Protein AF-A0A660HME0-F1 (afdb_monomer)

Solvent-accessible surface area (backbone atoms only — not comparable to full-atom values): 6690 Å² total; per-residue (Å²): 122,72,68,63,56,54,53,53,51,51,51,52,53,52,50,50,53,51,49,50,51,51,51,60,70,63,50,83,66,71,73,70,72,64,66,72,58,50,57,55,48,48,52,52,45,50,53,50,46,53,51,45,53,50,50,42,52,50,46,72,68,42,79,90,51,55,71,68,61,36,50,54,52,42,53,54,43,50,58,51,45,52,53,43,51,53,52,51,51,52,51,53,52,52,52,53,51,50,52,52,55,50,52,52,50,54,54,51,53,54,55,52,53,59,57,63,78,74,111

Sequence (119 aa):
MFKLKKQLYLLKLVSFIFLGLLIFKNNNFLYAFPGIDLDARMMQLTEERDNLLQQLHNNFNNLNLDNATRLIRMQNITASLDRVLEQINSINQQLILRDQFQQQRTNSTLNQQNNNERN

InterPro domains:
  IPR021970 Sequence-variable mosaic (SVM), signal sequence [PF12113] (1-28)

Mean predicted aligned error: 14.73 Å

Structure (mmCIF, N/CA/C/O backbone):
data_AF-A0A660HME0-F1
#
_entry.id   AF-A0A660HME0-F1
#
loop_
_atom_site.group_PDB
_atom_site.id
_atom_site.type_symbol
_atom_site.label_atom_id
_atom_site.label_alt_id
_atom_site.label_comp_id
_atom_site.label_asym_id
_atom_site.label_entity_id
_atom_site.label_seq_id
_atom_site.pdbx_PDB_ins_code
_atom_site.Cartn_x
_atom_site.Cartn_y
_atom_site.Cartn_z
_atom_site.occupancy
_atom_site.B_iso_or_equiv
_atom_site.auth_seq_id
_atom_site.auth_comp_id
_atom_site.auth_asym_id
_atom_site.auth_atom_id
_atom_site.pdbx_PDB_model_num
ATOM 1 N N . MET A 1 1 ? 2.971 -28.820 62.549 1.00 56.59 1 MET A N 1
ATOM 2 C C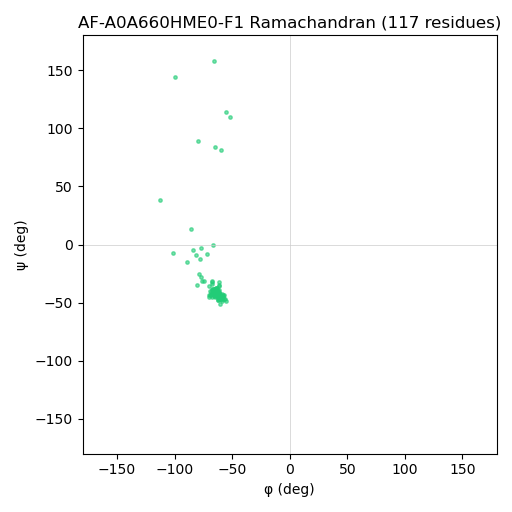A . MET A 1 1 ? 2.651 -27.456 62.057 1.00 56.59 1 MET A CA 1
ATOM 3 C C . MET A 1 1 ? 3.421 -27.026 60.790 1.00 56.59 1 MET A C 1
ATOM 5 O O . MET A 1 1 ? 2.930 -26.173 60.063 1.00 56.59 1 MET A O 1
ATOM 9 N N . PHE A 1 2 ? 4.585 -27.620 60.467 1.00 53.38 2 PHE A N 1
ATOM 10 C CA . PHE A 1 2 ? 5.400 -27.248 59.289 1.00 53.38 2 PHE A CA 1
ATOM 11 C C . PHE A 1 2 ? 4.856 -27.708 57.917 1.00 53.38 2 PHE A C 1
ATOM 13 O O . PHE A 1 2 ? 5.049 -27.006 56.926 1.00 53.38 2 PHE A O 1
ATOM 20 N N . LYS A 1 3 ? 4.147 -28.848 57.835 1.00 56.75 3 LYS A N 1
ATOM 21 C CA . LYS A 1 3 ? 3.591 -29.368 56.563 1.00 56.75 3 LYS A CA 1
ATOM 22 C C . LYS A 1 3 ? 2.468 -28.491 55.985 1.00 56.75 3 LYS A C 1
ATOM 24 O O . LYS A 1 3 ? 2.456 -28.252 54.781 1.00 56.75 3 LYS A O 1
ATOM 29 N N . LEU A 1 4 ? 1.600 -27.941 56.841 1.00 58.88 4 LEU A N 1
ATOM 30 C CA . LEU A 1 4 ? 0.469 -27.099 56.422 1.00 58.88 4 LEU A CA 1
ATOM 31 C C . LEU A 1 4 ? 0.928 -25.786 55.760 1.00 58.88 4 LEU A C 1
ATOM 33 O O . LEU A 1 4 ? 0.353 -25.348 54.769 1.00 58.88 4 LEU A O 1
ATOM 37 N N . LYS A 1 5 ? 2.009 -25.176 56.276 1.00 60.19 5 LYS A N 1
ATOM 38 C CA . LYS A 1 5 ? 2.564 -23.924 55.730 1.00 60.19 5 LYS A CA 1
ATOM 39 C C . LYS A 1 5 ? 3.114 -24.102 54.310 1.00 60.19 5 LYS A C 1
ATOM 41 O O . LYS A 1 5 ? 2.896 -23.235 53.470 1.00 60.19 5 LYS A O 1
ATOM 46 N N . LYS A 1 6 ? 3.772 -25.236 54.022 1.00 67.81 6 LYS A N 1
ATOM 47 C CA . LYS A 1 6 ? 4.262 -25.560 52.668 1.00 67.81 6 LYS A CA 1
ATOM 48 C C . LYS A 1 6 ? 3.116 -25.785 51.677 1.00 67.81 6 LYS A C 1
ATOM 50 O O . LYS A 1 6 ? 3.203 -25.314 50.550 1.00 67.81 6 LYS A O 1
ATOM 55 N N . GLN A 1 7 ? 2.039 -26.447 52.102 1.00 71.50 7 GLN A N 1
ATOM 56 C CA . GLN A 1 7 ? 0.860 -26.679 51.258 1.00 71.50 7 GLN A CA 1
ATOM 57 C C . GLN A 1 7 ? 0.123 -25.374 50.921 1.00 71.50 7 GLN A C 1
ATOM 59 O O . GLN A 1 7 ? -0.225 -25.154 49.765 1.00 71.50 7 GLN A O 1
ATOM 64 N N . LEU A 1 8 ? -0.034 -24.469 51.894 1.00 74.25 8 LEU A N 1
ATOM 65 C CA . LEU A 1 8 ? -0.617 -23.141 51.662 1.00 74.25 8 LEU A CA 1
ATOM 66 C C . LEU A 1 8 ? 0.241 -22.276 50.732 1.00 74.25 8 LEU A C 1
ATOM 68 O O . LEU A 1 8 ? -0.298 -21.537 49.912 1.00 74.25 8 LEU A O 1
ATOM 72 N N . TYR A 1 9 ? 1.568 -22.369 50.838 1.00 76.94 9 TYR A N 1
ATOM 73 C CA . TYR A 1 9 ? 2.476 -21.662 49.936 1.00 76.94 9 TYR A CA 1
ATOM 74 C C . TYR A 1 9 ? 2.347 -22.168 48.494 1.00 76.94 9 TYR A C 1
ATOM 76 O O . TYR A 1 9 ? 2.235 -21.365 47.569 1.00 76.94 9 TYR A O 1
ATOM 84 N N . LEU A 1 10 ? 2.277 -23.492 48.313 1.00 77.56 10 LEU A N 1
ATOM 85 C CA . LEU A 1 10 ? 2.067 -24.104 47.001 1.00 77.56 10 LEU A CA 1
ATOM 86 C C . LEU A 1 10 ? 0.719 -23.682 46.396 1.00 77.56 10 LEU A C 1
ATOM 88 O O . LEU A 1 10 ? 0.655 -23.317 45.227 1.00 77.56 10 LEU A O 1
ATOM 92 N N . LEU A 1 11 ? -0.343 -23.660 47.209 1.00 80.31 11 LEU A N 1
ATOM 93 C CA . LEU A 1 11 ? -1.677 -23.237 46.779 1.00 80.31 11 LEU A CA 1
ATOM 94 C C . LEU A 1 11 ? -1.700 -21.764 46.339 1.00 80.31 11 LEU A C 1
ATOM 96 O O . LEU A 1 11 ? -2.299 -21.439 45.316 1.00 80.31 11 LEU A O 1
ATOM 100 N N . LYS A 1 12 ? -1.004 -20.877 47.065 1.00 80.69 12 LYS A N 1
ATOM 101 C CA . LYS A 1 12 ? -0.866 -19.462 46.682 1.00 80.69 12 LYS A CA 1
ATOM 102 C C . LYS A 1 12 ? -0.120 -19.291 45.360 1.00 80.69 12 LYS A C 1
ATOM 104 O O . LYS A 1 12 ? -0.552 -18.499 44.528 1.00 80.69 12 LYS A O 1
ATOM 109 N N . LEU A 1 13 ? 0.960 -20.046 45.154 1.00 80.94 13 LEU A N 1
ATOM 110 C CA . LEU A 1 13 ? 1.734 -20.012 43.911 1.00 80.94 13 LEU A CA 1
ATOM 111 C C . LEU A 1 13 ? 0.880 -20.460 42.714 1.00 80.94 13 LEU A C 1
ATOM 113 O O . LEU A 1 13 ? 0.828 -19.772 41.698 1.00 80.94 13 LEU A O 1
ATOM 117 N N . VAL A 1 14 ? 0.163 -21.578 42.858 1.00 80.75 14 VAL A N 1
ATOM 118 C CA . VAL A 1 14 ? -0.712 -22.116 41.805 1.00 80.75 14 VAL A CA 1
ATOM 119 C C . VAL A 1 14 ? -1.860 -21.152 41.500 1.00 80.75 14 VAL A C 1
ATOM 121 O O . VAL A 1 14 ? -2.138 -20.888 40.333 1.00 80.75 14 VAL A O 1
ATOM 124 N N . SER A 1 15 ? -2.479 -20.560 42.526 1.00 77.69 15 SER A N 1
ATOM 125 C CA . SER A 1 15 ? -3.541 -19.566 42.338 1.00 77.69 15 SER A CA 1
ATOM 126 C C . SER A 1 15 ? -3.044 -18.311 41.619 1.00 77.69 15 SER A C 1
ATOM 128 O O . SER A 1 15 ? -3.783 -17.762 40.810 1.00 77.69 15 SER A O 1
ATOM 130 N N . PHE A 1 16 ? -1.816 -17.859 41.887 1.00 81.12 16 PHE A N 1
ATOM 131 C CA . PHE A 1 16 ? -1.231 -16.689 41.228 1.00 81.12 16 PHE A CA 1
ATOM 132 C C . PHE A 1 16 ? -0.950 -16.950 39.743 1.00 81.12 16 PHE A C 1
ATOM 134 O O . PHE A 1 16 ? -1.296 -16.129 38.896 1.00 81.12 16 PHE A O 1
ATOM 141 N N . ILE A 1 17 ? -0.398 -18.123 39.416 1.00 79.56 17 ILE A N 1
ATOM 142 C CA . ILE A 1 17 ? -0.168 -18.545 38.026 1.00 79.56 17 ILE A CA 1
ATOM 143 C C . ILE A 1 17 ? -1.500 -18.673 37.279 1.00 79.56 17 ILE A C 1
ATOM 145 O O . ILE A 1 17 ? -1.612 -18.220 36.142 1.00 79.56 17 ILE A O 1
ATOM 149 N N . PHE A 1 18 ? -2.524 -19.238 37.923 1.00 79.00 18 PHE A N 1
ATOM 150 C CA . PHE A 1 18 ? -3.853 -19.386 37.334 1.00 79.00 18 PHE A CA 1
ATOM 151 C C . PHE A 1 18 ? -4.538 -18.033 37.093 1.00 79.00 18 PHE A C 1
ATOM 153 O O . PHE A 1 18 ? -5.124 -17.833 36.032 1.00 79.00 18 PHE A O 1
ATOM 160 N N . LEU A 1 19 ? -4.410 -17.080 38.026 1.00 75.88 19 LEU A N 1
ATOM 161 C CA . LEU A 1 19 ? -4.912 -15.713 37.849 1.00 75.88 19 LEU A CA 1
ATOM 162 C C . LEU A 1 19 ? -4.183 -14.992 36.708 1.00 75.88 19 LEU A C 1
ATOM 164 O O . LEU A 1 19 ? -4.828 -14.353 35.883 1.00 75.88 19 LEU A O 1
ATOM 168 N N . GLY A 1 20 ? -2.857 -15.141 36.626 1.00 71.69 20 GLY A N 1
ATOM 169 C CA . GLY A 1 20 ? -2.056 -14.615 35.521 1.00 71.69 20 GLY A CA 1
ATOM 170 C C . GLY A 1 20 ? -2.510 -15.181 34.176 1.00 71.69 20 GLY A C 1
ATOM 171 O O . GLY A 1 20 ? -2.766 -14.422 33.248 1.00 71.69 20 GLY A O 1
ATOM 172 N N . LEU A 1 21 ? -2.710 -16.499 34.087 1.00 71.38 21 LEU A N 1
ATOM 173 C CA . LEU A 1 21 ? -3.241 -17.160 32.891 1.00 71.38 21 LEU A CA 1
ATOM 174 C C . LEU A 1 21 ? -4.651 -16.681 32.524 1.00 71.38 21 LEU A C 1
ATOM 176 O O . LEU A 1 21 ? -4.926 -16.500 31.343 1.00 71.38 21 LEU A O 1
ATOM 180 N N . LEU A 1 22 ? -5.526 -16.444 33.506 1.00 66.56 22 LEU A N 1
ATOM 181 C CA . LEU A 1 22 ? -6.866 -15.882 33.294 1.00 66.56 22 LEU A CA 1
ATOM 182 C C . LEU A 1 22 ? -6.807 -14.455 32.735 1.00 66.56 22 LEU A C 1
ATOM 184 O O . LEU A 1 22 ? -7.528 -14.146 31.790 1.00 66.56 22 LEU A O 1
ATOM 188 N N . ILE A 1 23 ? -5.914 -13.614 33.265 1.00 62.16 23 ILE A N 1
ATOM 189 C CA . ILE A 1 23 ? -5.685 -12.249 32.773 1.00 62.16 23 ILE A CA 1
ATOM 190 C C . ILE A 1 23 ? -5.103 -12.288 31.352 1.00 62.16 23 ILE A C 1
ATOM 192 O O . ILE A 1 23 ? -5.605 -11.596 30.474 1.00 62.16 23 ILE A O 1
ATOM 196 N N . PHE A 1 24 ? -4.119 -13.149 31.072 1.00 60.28 24 PHE A N 1
ATOM 197 C CA . PHE A 1 24 ? -3.549 -13.301 29.727 1.00 60.28 24 PHE A CA 1
ATOM 198 C C . PHE A 1 24 ? -4.549 -13.868 28.708 1.00 60.28 24 PHE A C 1
ATOM 200 O O . PHE A 1 24 ? -4.579 -13.396 27.576 1.00 60.28 24 PHE A O 1
ATOM 207 N N . LYS A 1 25 ? -5.410 -14.824 29.090 1.00 55.94 25 LYS A N 1
ATOM 208 C CA . LYS A 1 25 ? -6.466 -15.344 28.199 1.00 55.94 25 LYS A CA 1
ATOM 209 C C . LYS A 1 25 ? -7.549 -14.308 27.897 1.00 55.94 25 LYS A C 1
ATOM 211 O O . LYS A 1 25 ? -8.133 -14.356 26.819 1.00 55.94 25 LYS A O 1
ATOM 216 N N . ASN A 1 26 ? -7.825 -13.404 28.837 1.00 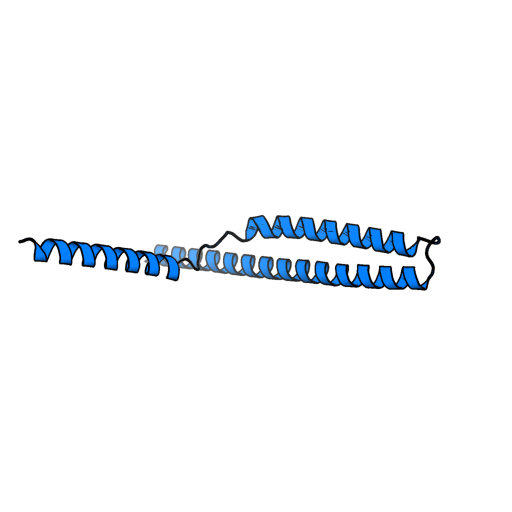48.25 26 ASN A N 1
ATOM 217 C CA . ASN A 1 26 ? -8.849 -12.370 28.680 1.00 48.25 26 ASN A CA 1
ATOM 218 C C . ASN A 1 26 ? -8.304 -11.074 28.039 1.00 48.25 26 ASN A C 1
ATOM 220 O O . ASN A 1 26 ? -9.076 -10.256 27.547 1.00 48.25 26 ASN A O 1
ATOM 224 N N . ASN A 1 27 ? -6.978 -10.905 27.983 1.00 46.34 27 ASN A N 1
ATOM 225 C CA . ASN A 1 27 ? -6.307 -9.718 27.439 1.00 46.34 27 ASN A CA 1
ATOM 226 C C . ASN A 1 27 ? -6.072 -9.735 25.919 1.00 46.34 27 ASN A C 1
ATOM 228 O O . ASN A 1 27 ? -5.405 -8.841 25.403 1.00 46.34 27 ASN A O 1
ATOM 232 N N . ASN A 1 28 ? -6.703 -10.644 25.169 1.00 45.16 28 ASN A N 1
ATOM 233 C CA . ASN A 1 28 ? -6.818 -10.470 23.712 1.00 45.16 28 ASN A CA 1
ATOM 234 C C . ASN A 1 28 ? -7.702 -9.263 23.318 1.00 45.16 28 ASN A C 1
ATOM 236 O O . ASN A 1 28 ? -7.848 -8.970 22.136 1.00 45.16 28 ASN A O 1
ATOM 240 N N . PHE A 1 29 ? -8.255 -8.541 24.300 1.00 48.66 29 PHE A N 1
ATOM 241 C CA . PHE A 1 29 ? -8.981 -7.283 24.136 1.00 48.66 29 PHE A CA 1
ATOM 242 C C . PHE A 1 29 ? -8.254 -6.077 24.746 1.00 48.66 29 PHE A C 1
ATOM 244 O O . PHE A 1 29 ? -8.892 -5.155 25.259 1.00 48.66 29 PHE A O 1
ATOM 251 N N . LEU A 1 30 ? -6.923 -6.010 24.635 1.00 43.59 30 LEU A N 1
ATOM 252 C CA . LEU A 1 30 ? -6.288 -4.696 24.521 1.00 43.59 30 LEU A CA 1
ATOM 253 C C . LEU A 1 30 ? -6.761 -4.082 23.197 1.00 43.59 30 LEU A C 1
ATOM 255 O O . LEU A 1 30 ? -6.112 -4.203 22.163 1.00 43.59 30 LEU A O 1
ATOM 259 N N . TYR A 1 31 ? -7.939 -3.454 23.241 1.00 47.44 31 TYR A N 1
ATOM 260 C CA . TYR A 1 31 ? -8.381 -2.467 22.269 1.00 47.44 31 TYR A CA 1
ATOM 261 C C . TYR A 1 31 ? -7.356 -1.330 22.298 1.00 47.44 31 TYR A C 1
ATOM 263 O O . TYR A 1 31 ? -7.550 -0.307 22.954 1.00 47.44 31 TYR A O 1
ATOM 271 N N . ALA A 1 32 ? -6.236 -1.518 21.602 1.00 47.44 32 ALA A N 1
ATOM 272 C CA . ALA A 1 32 ? -5.505 -0.398 21.055 1.00 47.44 32 ALA A CA 1
ATOM 273 C C . ALA A 1 32 ? -6.529 0.352 20.206 1.00 47.44 32 ALA A C 1
ATOM 275 O O . ALA A 1 32 ? -7.090 -0.210 19.269 1.00 47.44 32 ALA A O 1
ATOM 276 N N . PHE A 1 33 ? -6.870 1.566 20.624 1.00 47.56 33 PHE A N 1
ATOM 277 C CA . PHE A 1 33 ? -7.771 2.447 19.897 1.00 47.56 33 PHE A CA 1
ATOM 278 C C . PHE A 1 33 ? -7.245 2.554 18.453 1.00 47.56 33 PHE A C 1
ATOM 280 O O . PHE A 1 33 ? -6.198 3.169 18.257 1.00 47.56 33 PHE A O 1
ATOM 287 N N . PRO A 1 34 ? -7.909 1.977 17.433 1.00 53.03 34 PRO A N 1
ATOM 288 C CA . PRO A 1 34 ? -7.337 1.941 16.087 1.00 53.03 34 PRO A CA 1
ATOM 289 C C . PRO A 1 34 ? -7.463 3.297 15.373 1.00 53.03 34 PRO A C 1
ATOM 291 O O . PRO A 1 34 ? -6.998 3.454 14.257 1.00 53.03 34 PRO A O 1
ATOM 294 N N . GLY A 1 35 ? -8.104 4.298 15.987 1.00 50.81 35 GLY A N 1
ATOM 295 C CA . GLY A 1 35 ? -8.427 5.560 15.318 1.00 50.81 35 GLY A CA 1
ATOM 296 C C . GLY A 1 35 ? -7.222 6.450 15.007 1.00 50.81 35 GLY A C 1
ATOM 297 O O . GLY A 1 35 ? -7.143 6.970 13.906 1.00 50.81 35 GLY A O 1
ATOM 298 N N . ILE A 1 36 ? -6.284 6.609 15.947 1.00 55.62 36 ILE A N 1
ATOM 299 C CA . ILE A 1 36 ? -5.189 7.591 15.807 1.00 55.62 36 ILE A CA 1
ATOM 300 C C . ILE A 1 36 ? -4.111 7.098 14.825 1.00 55.62 36 ILE A C 1
ATOM 302 O O . ILE A 1 36 ? -3.503 7.901 14.123 1.00 55.62 36 ILE A O 1
ATOM 306 N N . ASP A 1 37 ? -3.903 5.782 14.741 1.00 75.38 37 ASP A N 1
ATOM 307 C CA . ASP A 1 37 ? -2.891 5.190 13.858 1.00 75.38 37 ASP A CA 1
ATOM 308 C C . ASP A 1 37 ? -3.374 5.085 12.400 1.00 75.38 37 ASP A C 1
ATOM 310 O O . ASP A 1 37 ? -2.600 5.308 11.473 1.00 75.38 37 ASP A O 1
ATOM 314 N N . LEU A 1 38 ? -4.670 4.828 12.169 1.00 80.88 38 LEU A N 1
ATOM 315 C CA . LEU A 1 38 ? -5.214 4.682 10.812 1.00 80.88 38 LEU A CA 1
ATOM 316 C C . LEU A 1 38 ? -5.191 5.991 10.013 1.00 80.88 38 LEU A C 1
ATOM 318 O O . LEU A 1 38 ? -4.855 5.963 8.830 1.00 80.88 38 LEU A O 1
ATOM 322 N N . ASP A 1 39 ? -5.492 7.129 10.643 1.00 82.00 39 ASP A N 1
ATOM 323 C CA . ASP A 1 39 ? -5.470 8.435 9.969 1.00 82.00 39 ASP A CA 1
ATOM 324 C C . ASP A 1 39 ? -4.031 8.854 9.611 1.00 82.00 39 ASP A C 1
ATOM 326 O O . ASP A 1 39 ? -3.756 9.278 8.485 1.00 82.00 39 ASP A O 1
ATOM 330 N N . ALA A 1 40 ? -3.078 8.657 10.532 1.00 86.00 40 ALA A N 1
ATOM 331 C CA . ALA A 1 40 ? -1.658 8.901 10.273 1.00 86.00 40 ALA A CA 1
ATOM 332 C C . ALA A 1 40 ? -1.113 7.970 9.179 1.00 86.00 40 ALA A C 1
ATOM 334 O O . ALA A 1 40 ? -0.389 8.406 8.279 1.00 86.00 40 ALA A O 1
ATOM 335 N N . ARG A 1 41 ? -1.505 6.691 9.207 1.00 87.69 41 ARG A N 1
ATOM 336 C CA . ARG A 1 41 ? -1.138 5.717 8.179 1.00 87.69 41 ARG A CA 1
ATOM 337 C C . ARG A 1 41 ? -1.732 6.071 6.816 1.00 87.69 41 ARG A C 1
ATOM 339 O O . ARG A 1 41 ? -1.045 5.920 5.809 1.00 87.69 41 ARG A O 1
ATOM 346 N N . MET A 1 42 ? -2.966 6.571 6.764 1.00 88.69 42 MET A N 1
ATOM 347 C CA . MET A 1 42 ? -3.594 7.039 5.525 1.00 88.69 42 MET A CA 1
ATOM 348 C C . MET A 1 42 ? -2.818 8.204 4.901 1.00 88.69 42 MET A C 1
ATOM 350 O O . MET A 1 42 ? -2.597 8.226 3.688 1.00 88.69 42 MET A O 1
ATOM 354 N N . MET A 1 43 ? -2.367 9.153 5.728 1.00 90.38 43 MET A N 1
ATOM 355 C CA . MET A 1 43 ? -1.545 10.274 5.271 1.00 90.38 43 MET A CA 1
ATOM 356 C C . MET A 1 43 ? -0.216 9.785 4.679 1.00 90.38 43 MET A C 1
ATOM 358 O O . MET A 1 43 ? 0.107 10.139 3.548 1.00 90.38 43 MET A O 1
ATOM 362 N N . GLN A 1 44 ? 0.489 8.887 5.377 1.00 91.50 44 GLN A N 1
ATOM 363 C CA . GLN A 1 44 ? 1.737 8.286 4.882 1.00 91.50 44 GLN A CA 1
ATOM 364 C C . GLN A 1 44 ? 1.551 7.563 3.542 1.00 91.50 44 GLN A C 1
ATOM 366 O O . GLN A 1 44 ? 2.349 7.740 2.627 1.00 91.50 44 GLN A O 1
ATOM 371 N N . LEU A 1 45 ? 0.485 6.769 3.402 1.00 93.31 45 LEU A N 1
ATOM 372 C CA . LEU A 1 45 ? 0.202 6.051 2.156 1.00 93.31 45 LEU A CA 1
ATOM 373 C C . LEU A 1 45 ? -0.161 6.992 1.007 1.00 93.31 45 LEU A C 1
ATOM 375 O O . LEU A 1 45 ? 0.149 6.710 -0.149 1.00 93.31 45 LEU A O 1
ATOM 379 N N . THR A 1 46 ? -0.802 8.119 1.311 1.00 91.94 46 THR A N 1
ATOM 380 C CA . THR A 1 46 ? -1.109 9.144 0.311 1.00 91.94 46 THR A CA 1
ATOM 381 C C . THR A 1 46 ? 0.170 9.811 -0.195 1.00 91.94 46 THR A C 1
ATOM 383 O O . THR A 1 46 ? 0.355 9.912 -1.406 1.00 91.94 46 THR A O 1
ATOM 386 N N . GLU A 1 47 ? 1.082 10.176 0.710 1.00 94.69 47 GLU A N 1
ATOM 387 C CA . GLU A 1 47 ? 2.399 10.714 0.349 1.00 94.69 47 GLU A CA 1
ATOM 388 C C . GLU A 1 47 ? 3.230 9.703 -0.456 1.00 94.69 47 GLU A C 1
ATOM 390 O O . GLU A 1 47 ? 3.847 10.059 -1.462 1.00 94.69 47 GLU A O 1
ATOM 395 N N . GLU A 1 48 ? 3.219 8.427 -0.058 1.00 94.56 48 GLU A N 1
ATOM 396 C CA . GLU A 1 48 ? 3.906 7.354 -0.781 1.00 94.56 48 GLU A CA 1
ATOM 397 C C . GLU A 1 48 ? 3.348 7.191 -2.200 1.00 94.56 48 GLU A C 1
ATOM 399 O O . GLU A 1 48 ? 4.116 7.121 -3.164 1.00 94.56 48 GLU A O 1
ATOM 404 N N . ARG A 1 49 ? 2.019 7.204 -2.355 1.00 96.19 49 ARG A N 1
ATOM 405 C CA . ARG A 1 49 ? 1.356 7.167 -3.665 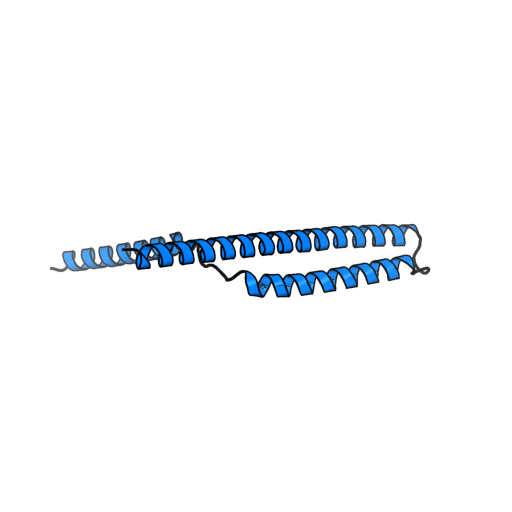1.00 96.19 49 ARG A CA 1
ATOM 406 C C . ARG A 1 49 ? 1.775 8.346 -4.540 1.00 96.19 49 ARG A C 1
ATOM 408 O O . ARG A 1 49 ? 2.081 8.142 -5.714 1.00 96.19 49 ARG A O 1
ATOM 415 N N . ASP A 1 50 ? 1.814 9.556 -3.993 1.00 96.88 50 ASP A N 1
ATOM 416 C CA . ASP A 1 50 ? 2.200 10.752 -4.749 1.00 96.88 50 ASP A CA 1
ATOM 417 C C . ASP A 1 50 ? 3.673 10.708 -5.173 1.00 96.88 50 ASP A C 1
ATOM 419 O O . ASP A 1 50 ? 4.002 11.019 -6.322 1.00 96.88 50 ASP A O 1
ATOM 423 N N . ASN A 1 51 ? 4.554 10.221 -4.298 1.00 97.25 51 ASN A N 1
ATOM 424 C CA . ASN A 1 51 ? 5.959 9.999 -4.625 1.00 97.25 51 ASN A CA 1
ATOM 425 C C . ASN A 1 51 ? 6.116 8.953 -5.741 1.00 97.25 51 ASN A C 1
ATOM 427 O O . ASN A 1 51 ? 6.834 9.182 -6.715 1.00 97.25 51 ASN A O 1
ATOM 431 N N . LEU A 1 52 ? 5.401 7.829 -5.662 1.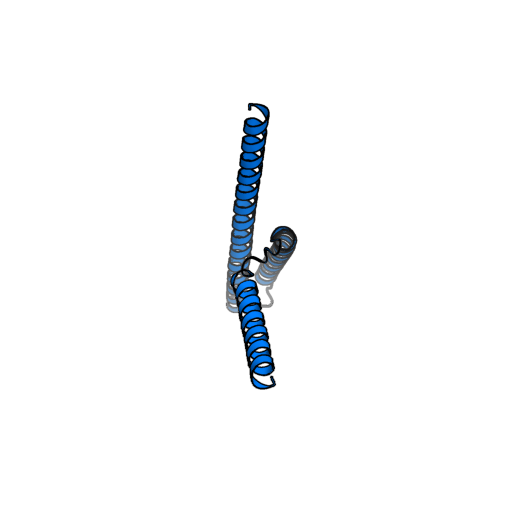00 96.81 52 LEU A N 1
ATOM 432 C CA . LEU A 1 52 ? 5.425 6.801 -6.704 1.00 96.81 52 LEU A CA 1
ATOM 433 C C . LEU A 1 52 ? 4.904 7.327 -8.049 1.00 96.81 52 LEU A C 1
ATOM 435 O O . LEU A 1 52 ? 5.501 7.034 -9.086 1.00 96.81 52 LEU A O 1
ATOM 439 N N . LEU A 1 53 ? 3.851 8.149 -8.059 1.00 96.50 53 LEU A N 1
ATOM 440 C CA . LEU A 1 53 ? 3.373 8.812 -9.278 1.00 96.50 53 LEU A CA 1
ATOM 441 C C . LEU A 1 53 ? 4.428 9.760 -9.861 1.00 96.50 53 LEU A C 1
ATOM 443 O O . LEU A 1 53 ? 4.651 9.767 -11.075 1.00 96.50 53 LEU A O 1
ATOM 447 N N . GLN A 1 54 ? 5.124 10.516 -9.012 1.00 97.38 54 GLN A N 1
ATOM 448 C CA . GLN A 1 54 ? 6.224 11.372 -9.445 1.00 97.38 54 GLN A CA 1
ATOM 449 C C . GLN A 1 54 ? 7.386 10.550 -10.020 1.00 97.38 54 GLN A C 1
ATOM 451 O O . GLN A 1 54 ? 7.926 10.893 -11.072 1.00 97.38 54 GLN A O 1
ATOM 456 N N . GLN A 1 55 ? 7.754 9.437 -9.382 1.00 95.56 55 GLN A N 1
ATOM 457 C CA . GLN A 1 55 ? 8.769 8.516 -9.899 1.00 95.56 55 GLN A CA 1
ATOM 458 C C . GLN A 1 55 ? 8.359 7.922 -11.247 1.00 95.56 55 GLN A C 1
ATOM 460 O O . GLN A 1 55 ? 9.193 7.831 -12.150 1.00 95.56 55 GLN A O 1
ATOM 465 N N . LEU A 1 56 ? 7.083 7.561 -11.411 1.00 96.12 56 LEU A N 1
ATOM 466 C CA . LEU A 1 56 ? 6.551 7.051 -12.671 1.00 96.12 56 LEU A CA 1
ATOM 467 C C . LEU A 1 56 ? 6.693 8.096 -13.782 1.00 96.12 56 LEU A C 1
ATOM 469 O O . LEU A 1 56 ? 7.203 7.782 -14.858 1.00 96.12 56 LEU A O 1
ATOM 473 N N . HIS A 1 57 ? 6.311 9.343 -13.498 1.00 95.62 57 HIS A N 1
ATOM 474 C CA . HIS A 1 57 ? 6.447 10.465 -14.424 1.00 95.62 57 HIS A CA 1
ATOM 475 C C . HIS A 1 57 ? 7.914 10.725 -14.796 1.00 95.62 57 HIS A C 1
ATOM 477 O O . HIS A 1 57 ? 8.257 10.827 -15.975 1.00 95.62 57 HIS A O 1
ATOM 483 N N . ASN A 1 58 ? 8.803 10.755 -13.803 1.00 95.25 58 ASN A N 1
ATOM 484 C CA . ASN A 1 58 ? 10.235 10.959 -14.012 1.00 95.25 58 ASN A CA 1
ATOM 485 C C . ASN A 1 58 ? 10.851 9.838 -14.854 1.00 95.25 58 ASN A C 1
ATOM 487 O O . ASN A 1 58 ? 11.633 10.104 -15.763 1.00 95.25 58 ASN A O 1
ATOM 491 N N . ASN A 1 59 ? 10.494 8.581 -14.584 1.00 95.06 59 ASN A N 1
ATOM 492 C CA . ASN A 1 59 ? 11.000 7.436 -15.333 1.00 95.06 59 ASN A CA 1
ATOM 493 C C . ASN A 1 59 ? 10.445 7.393 -16.767 1.00 95.06 59 ASN A C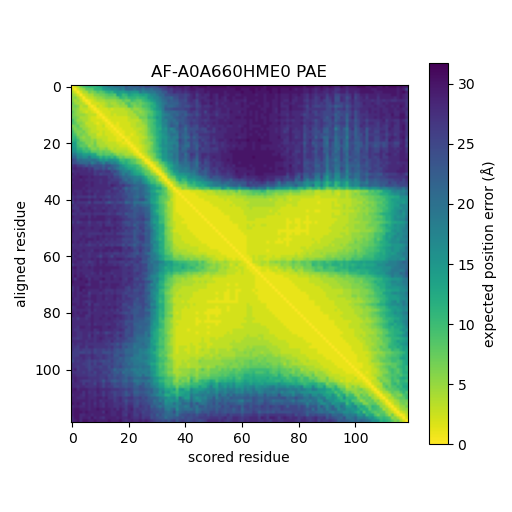 1
ATOM 495 O O . ASN A 1 59 ? 11.175 7.050 -17.698 1.00 95.06 59 ASN A O 1
ATOM 499 N N . PHE A 1 60 ? 9.188 7.802 -16.969 1.00 92.62 60 PHE A N 1
ATOM 500 C CA . PHE A 1 60 ? 8.615 7.966 -18.305 1.00 92.62 60 PHE A CA 1
ATOM 501 C C . PHE A 1 60 ? 9.385 9.014 -19.120 1.00 92.62 60 PHE A C 1
ATOM 503 O O . PHE A 1 60 ? 9.720 8.753 -20.274 1.00 92.62 60 PHE A O 1
ATOM 510 N N . ASN A 1 61 ? 9.744 10.144 -18.509 1.00 93.56 61 ASN A N 1
ATOM 511 C CA . ASN A 1 61 ? 10.450 11.243 -19.174 1.00 93.56 61 ASN A CA 1
ATOM 512 C C . ASN A 1 61 ? 11.978 11.079 -19.243 1.00 93.56 61 ASN A C 1
ATOM 514 O O . ASN A 1 61 ? 12.657 11.902 -19.856 1.00 93.56 61 ASN A O 1
ATOM 518 N N . ASN A 1 62 ? 12.550 10.041 -18.629 1.00 92.31 62 ASN A N 1
ATOM 519 C CA . ASN A 1 62 ? 13.996 9.850 -18.607 1.00 92.31 62 ASN A CA 1
ATOM 520 C C . ASN A 1 62 ? 14.511 9.249 -19.923 1.00 92.31 62 ASN A C 1
ATOM 522 O O . ASN A 1 62 ? 14.645 8.035 -20.053 1.00 92.31 62 ASN A O 1
ATOM 526 N N . LEU A 1 63 ? 14.847 10.114 -20.879 1.00 89.00 63 LEU A N 1
ATOM 527 C CA . LEU A 1 63 ? 15.382 9.729 -22.191 1.00 89.00 63 LEU A CA 1
ATOM 528 C C . LEU A 1 63 ? 16.824 9.192 -22.151 1.00 89.00 63 LEU A C 1
ATOM 530 O O . LEU A 1 63 ? 17.303 8.681 -23.159 1.00 89.00 63 LEU A O 1
ATOM 534 N N . ASN A 1 64 ? 17.510 9.275 -21.006 1.00 94.31 64 ASN A N 1
ATOM 535 C CA . ASN A 1 64 ? 18.853 8.706 -20.842 1.00 94.31 64 ASN A CA 1
ATOM 536 C C . ASN A 1 64 ? 18.825 7.184 -20.624 1.00 94.31 64 ASN A C 1
ATOM 538 O O . ASN A 1 64 ? 19.870 6.539 -20.655 1.00 94.31 64 ASN A O 1
ATOM 542 N N . LEU A 1 65 ? 17.648 6.611 -20.357 1.00 91.06 65 LEU A N 1
ATOM 543 C CA . LEU A 1 65 ? 17.448 5.174 -20.208 1.00 91.06 65 LEU A CA 1
ATOM 544 C C . LEU A 1 65 ? 16.883 4.590 -21.502 1.00 91.06 65 LEU A C 1
ATOM 546 O O . LEU A 1 65 ? 16.027 5.196 -22.148 1.00 91.06 65 LEU A O 1
ATOM 550 N N . ASP A 1 66 ? 17.302 3.375 -21.845 1.00 95.38 66 ASP A N 1
ATOM 551 C CA . ASP A 1 66 ? 16.700 2.654 -22.959 1.00 95.38 66 ASP A CA 1
ATOM 552 C C . ASP A 1 66 ? 15.230 2.297 -22.668 1.00 95.38 66 ASP A C 1
ATOM 554 O O . ASP A 1 66 ? 14.776 2.225 -21.519 1.00 95.38 66 ASP A O 1
ATOM 558 N N . ASN A 1 67 ? 14.471 2.056 -23.737 1.00 92.44 67 ASN A N 1
ATOM 559 C CA . ASN A 1 67 ? 13.036 1.806 -23.641 1.00 92.44 67 ASN A CA 1
ATOM 560 C C . ASN A 1 67 ? 12.689 0.563 -22.810 1.00 92.44 67 ASN A C 1
ATOM 562 O O . ASN A 1 67 ? 11.683 0.589 -22.100 1.00 92.44 67 ASN A O 1
ATOM 566 N N . ALA A 1 68 ? 13.491 -0.504 -22.874 1.00 95.12 68 ALA A N 1
ATOM 567 C CA . ALA A 1 68 ? 13.212 -1.727 -22.127 1.00 95.12 68 ALA A CA 1
ATOM 568 C C . ALA A 1 68 ? 13.430 -1.502 -20.625 1.00 95.12 68 ALA A C 1
ATOM 570 O O . ALA A 1 68 ? 12.556 -1.827 -19.819 1.00 95.12 68 ALA A O 1
ATOM 571 N N . THR A 1 69 ? 14.533 -0.854 -20.244 1.00 94.88 69 THR A N 1
ATOM 572 C CA . THR A 1 69 ? 14.799 -0.493 -18.845 1.00 94.88 69 THR A CA 1
ATOM 573 C C . THR A 1 69 ? 13.737 0.454 -18.291 1.00 94.88 69 THR A C 1
ATOM 575 O O . THR A 1 69 ? 13.273 0.264 -17.163 1.00 94.88 69 THR A O 1
ATOM 578 N N . ARG A 1 70 ? 13.306 1.452 -19.074 1.00 94.69 70 ARG A N 1
ATOM 579 C CA . ARG A 1 70 ? 12.211 2.355 -18.680 1.00 94.69 70 ARG A CA 1
ATOM 580 C C . ARG A 1 70 ? 10.929 1.580 -18.420 1.00 94.69 70 ARG A C 1
ATOM 582 O O . ARG A 1 70 ? 10.337 1.767 -17.360 1.00 94.69 70 ARG A O 1
ATOM 589 N N . LEU A 1 71 ? 10.536 0.690 -19.331 1.00 96.38 71 LEU A N 1
ATOM 590 C CA . LEU A 1 71 ? 9.318 -0.108 -19.201 1.00 96.38 71 LEU A CA 1
ATOM 591 C C . LEU A 1 71 ? 9.339 -0.992 -17.948 1.00 96.38 71 LEU A C 1
ATOM 593 O O . LEU A 1 71 ? 8.381 -0.969 -17.180 1.00 96.38 71 LEU A O 1
ATOM 597 N N . ILE A 1 72 ? 10.440 -1.707 -17.697 1.00 97.06 72 ILE A N 1
ATOM 598 C CA . ILE A 1 72 ? 10.594 -2.559 -16.505 1.00 97.06 72 ILE A CA 1
ATOM 599 C C . ILE A 1 72 ? 10.469 -1.726 -15.225 1.00 97.06 72 ILE A C 1
ATOM 601 O O . ILE A 1 72 ? 9.769 -2.102 -14.286 1.00 97.06 72 ILE A O 1
ATOM 605 N N . ARG A 1 73 ? 11.115 -0.555 -15.182 1.00 95.94 73 ARG A N 1
ATOM 606 C CA . ARG A 1 73 ? 11.004 0.353 -14.034 1.00 95.94 73 ARG A CA 1
ATOM 607 C C . ARG A 1 73 ? 9.579 0.872 -13.851 1.00 95.94 73 ARG A C 1
ATOM 609 O O . ARG A 1 73 ? 9.113 0.902 -12.718 1.00 9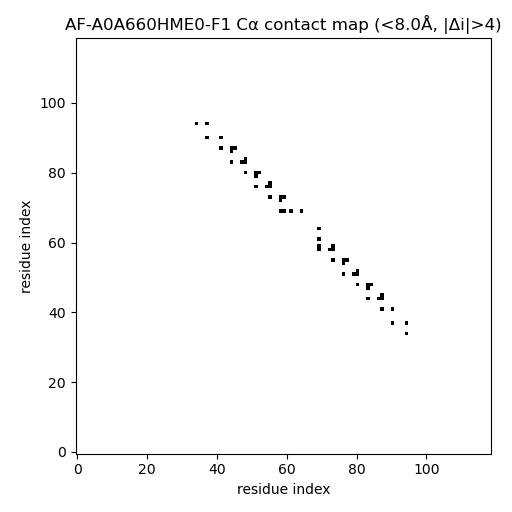5.94 73 ARG A O 1
ATOM 616 N N . MET A 1 74 ? 8.872 1.219 -14.931 1.00 96.50 74 MET A N 1
ATOM 617 C CA . MET A 1 74 ? 7.461 1.618 -14.854 1.00 96.50 74 MET A CA 1
ATOM 618 C C . MET A 1 74 ? 6.597 0.490 -14.290 1.00 96.50 74 MET A C 1
ATOM 620 O O . MET A 1 74 ? 5.827 0.743 -13.375 1.00 96.50 74 MET A O 1
ATOM 624 N N . GLN A 1 75 ? 6.771 -0.746 -14.765 1.00 97.06 75 GLN A N 1
ATOM 625 C CA . GLN A 1 75 ? 6.034 -1.911 -14.261 1.00 97.06 75 GLN A CA 1
ATOM 626 C C . GLN A 1 75 ? 6.249 -2.121 -12.758 1.00 97.06 75 GLN A C 1
ATOM 628 O O . GLN A 1 75 ? 5.288 -2.335 -12.023 1.00 97.06 75 GLN A O 1
ATOM 633 N N . ASN A 1 76 ? 7.492 -1.998 -12.286 1.00 97.12 76 ASN A N 1
ATOM 634 C CA . ASN A 1 76 ? 7.802 -2.110 -10.861 1.00 97.12 76 ASN A CA 1
ATOM 635 C C . ASN A 1 76 ? 7.148 -0.991 -10.036 1.00 97.12 76 ASN A C 1
ATOM 637 O O . ASN A 1 76 ? 6.626 -1.256 -8.956 1.00 97.12 76 ASN A O 1
ATOM 641 N N . ILE A 1 77 ? 7.154 0.247 -10.541 1.00 96.31 77 ILE A N 1
ATOM 642 C CA . ILE A 1 77 ? 6.498 1.383 -9.879 1.00 96.31 77 ILE A CA 1
ATOM 643 C C . ILE A 1 77 ? 4.977 1.175 -9.836 1.00 96.31 77 ILE A C 1
ATOM 645 O O . ILE A 1 77 ? 4.371 1.382 -8.789 1.00 96.31 77 ILE A O 1
ATOM 649 N N . THR A 1 78 ? 4.364 0.712 -10.929 1.00 96.19 78 THR A N 1
ATOM 650 C CA . THR A 1 78 ? 2.930 0.390 -10.981 1.00 96.19 78 THR A CA 1
ATOM 651 C C . THR A 1 78 ? 2.563 -0.715 -9.992 1.00 96.19 78 THR A C 1
ATOM 653 O O . THR A 1 78 ? 1.614 -0.550 -9.237 1.00 96.19 78 THR A O 1
ATOM 656 N N . ALA A 1 79 ? 3.358 -1.782 -9.896 1.00 96.75 79 ALA A N 1
ATOM 657 C CA . ALA A 1 79 ? 3.116 -2.841 -8.915 1.00 96.75 79 ALA A CA 1
ATOM 658 C C . ALA A 1 79 ? 3.191 -2.333 -7.461 1.00 96.75 79 ALA A C 1
ATOM 660 O O . ALA A 1 79 ? 2.460 -2.807 -6.592 1.00 96.75 79 ALA A O 1
ATOM 661 N N . SER A 1 80 ? 4.070 -1.367 -7.175 1.00 96.19 80 SER A N 1
ATOM 662 C CA . SER A 1 80 ? 4.107 -0.702 -5.868 1.00 96.19 80 SER A CA 1
ATOM 663 C C . SER A 1 80 ? 2.883 0.193 -5.641 1.00 96.19 80 SER A C 1
ATOM 665 O O . SER A 1 80 ? 2.326 0.170 -4.546 1.00 96.19 80 SER A O 1
ATOM 667 N N . LEU A 1 81 ? 2.427 0.929 -6.664 1.00 96.50 81 LEU A N 1
ATOM 668 C CA . LEU A 1 81 ? 1.198 1.730 -6.598 1.00 96.50 81 LEU A CA 1
ATOM 669 C C . LEU A 1 81 ? -0.023 0.867 -6.274 1.00 96.50 81 LEU A C 1
ATOM 671 O O . LEU A 1 81 ? -0.798 1.239 -5.396 1.00 96.50 81 LEU A O 1
ATOM 675 N N . ASP A 1 82 ? -0.163 -0.291 -6.922 1.00 96.56 82 ASP A N 1
ATOM 676 C CA . ASP A 1 82 ? -1.278 -1.212 -6.681 1.00 96.56 82 ASP A CA 1
ATOM 677 C C . ASP A 1 82 ? -1.332 -1.642 -5.207 1.00 96.56 82 ASP A C 1
ATOM 679 O O . ASP A 1 82 ? -2.382 -1.560 -4.570 1.00 96.56 82 ASP A O 1
ATOM 683 N N . ARG A 1 83 ? -0.181 -1.98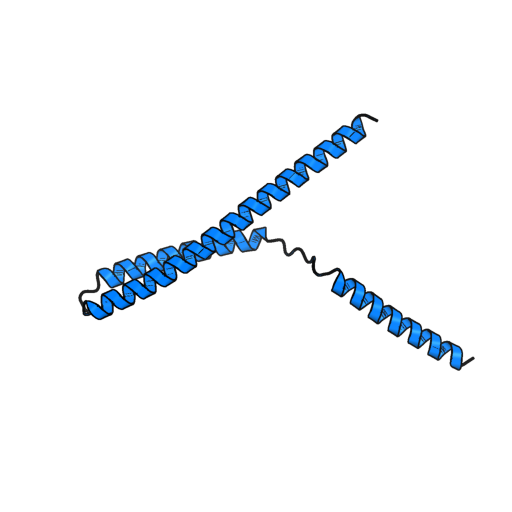6 -4.613 1.00 94.19 83 ARG A N 1
ATOM 684 C CA . ARG A 1 83 ? -0.094 -2.344 -3.185 1.00 94.19 83 ARG A CA 1
ATOM 685 C C . ARG A 1 83 ? -0.475 -1.189 -2.263 1.00 94.19 83 ARG A C 1
ATOM 687 O O . ARG A 1 83 ? -1.165 -1.403 -1.269 1.00 94.19 83 ARG A O 1
ATOM 694 N N . VAL A 1 84 ? -0.021 0.030 -2.559 1.00 92.31 84 VAL A N 1
ATOM 695 C CA . VAL A 1 84 ? -0.373 1.214 -1.759 1.00 92.31 84 VAL A CA 1
ATOM 696 C C . VAL A 1 84 ? -1.877 1.484 -1.839 1.00 92.31 84 VAL A C 1
ATOM 698 O O . VAL A 1 84 ? -2.513 1.733 -0.815 1.00 92.31 84 VAL A O 1
ATOM 701 N N . LEU A 1 85 ? -2.475 1.362 -3.027 1.00 94.00 85 LEU A N 1
ATOM 702 C CA . LEU A 1 85 ? -3.917 1.517 -3.225 1.00 94.00 85 LEU A CA 1
ATOM 703 C C . LEU A 1 85 ? -4.725 0.443 -2.483 1.00 94.00 85 LEU A C 1
ATOM 705 O O . LEU A 1 85 ? -5.733 0.763 -1.852 1.00 94.00 85 LEU A O 1
ATOM 709 N N . GLU A 1 86 ? -4.276 -0.812 -2.493 1.00 94.06 86 GLU A N 1
ATOM 710 C CA . GLU A 1 86 ? -4.879 -1.886 -1.694 1.00 94.06 86 GLU A CA 1
ATOM 711 C C . GLU A 1 86 ? -4.850 -1.568 -0.192 1.00 94.06 86 GLU A C 1
ATOM 713 O O . GLU A 1 86 ? -5.856 -1.750 0.501 1.00 94.06 86 GLU A O 1
ATOM 718 N N . GLN A 1 87 ? -3.732 -1.040 0.318 1.00 90.50 87 GLN A N 1
ATOM 719 C CA . GLN A 1 87 ? -3.618 -0.644 1.725 1.00 90.50 87 GLN A CA 1
ATOM 720 C C . GLN A 1 87 ? -4.552 0.520 2.073 1.00 90.50 87 GLN A C 1
ATOM 722 O O . GLN A 1 87 ? -5.245 0.454 3.090 1.00 90.50 87 GLN A O 1
ATOM 727 N N . ILE A 1 88 ? -4.633 1.543 1.218 1.00 91.81 88 ILE A N 1
ATOM 728 C CA . ILE A 1 88 ? -5.582 2.658 1.370 1.00 91.81 88 ILE A CA 1
ATOM 729 C C . ILE A 1 88 ? -7.021 2.130 1.431 1.00 91.81 88 ILE A C 1
ATOM 731 O O . ILE A 1 88 ? -7.786 2.497 2.325 1.00 91.81 88 ILE A O 1
ATOM 735 N N . ASN A 1 89 ? -7.389 1.226 0.521 1.00 91.88 89 ASN A N 1
ATOM 736 C CA . ASN A 1 89 ? -8.724 0.630 0.488 1.00 91.88 89 ASN A CA 1
ATOM 737 C C . ASN A 1 89 ? -9.032 -0.175 1.756 1.00 91.88 89 ASN A C 1
ATOM 739 O O . ASN A 1 89 ? -10.130 -0.061 2.301 1.00 91.88 89 ASN A O 1
ATOM 743 N N . SER A 1 90 ? -8.063 -0.943 2.258 1.00 89.75 90 SER A N 1
ATOM 744 C CA . SER A 1 90 ? -8.198 -1.683 3.517 1.00 89.75 90 SER A CA 1
ATOM 745 C C . SER A 1 90 ? -8.445 -0.750 4.705 1.00 89.75 90 SER A C 1
ATOM 747 O O . SER A 1 90 ? -9.366 -0.979 5.490 1.00 89.75 90 SER A O 1
ATOM 749 N N . ILE A 1 91 ? -7.686 0.346 4.816 1.00 88.81 91 ILE A N 1
ATOM 750 C CA . ILE A 1 91 ? -7.885 1.335 5.886 1.00 88.81 91 ILE A CA 1
ATOM 751 C C . ILE A 1 91 ? -9.263 1.986 5.767 1.00 88.81 91 ILE A C 1
ATOM 753 O O . ILE A 1 91 ? -9.976 2.079 6.764 1.00 88.81 91 ILE A O 1
ATOM 757 N N . ASN A 1 92 ? -9.687 2.369 4.561 1.00 88.44 92 ASN A N 1
ATOM 758 C CA . ASN A 1 92 ? -11.022 2.928 4.341 1.00 88.44 92 ASN A CA 1
ATOM 759 C C . ASN A 1 92 ? -12.131 1.976 4.806 1.00 88.44 92 ASN A C 1
ATOM 761 O O . ASN A 1 92 ? -13.068 2.402 5.480 1.00 88.44 92 ASN A O 1
ATOM 765 N N . GLN A 1 93 ? -12.018 0.679 4.510 1.00 88.62 93 GLN A N 1
ATOM 766 C CA . GLN A 1 93 ? -12.976 -0.318 4.995 1.00 88.62 93 GLN A CA 1
ATOM 767 C C . GLN A 1 93 ? -12.986 -0.407 6.527 1.00 88.62 93 GLN A C 1
ATOM 769 O O . GLN A 1 93 ? -14.057 -0.481 7.130 1.00 88.62 93 GLN A O 1
ATOM 774 N N . GLN A 1 94 ? -11.818 -0.351 7.169 1.00 86.38 94 GLN A N 1
ATOM 775 C CA . GLN A 1 94 ? -11.718 -0.348 8.631 1.00 86.38 94 GLN A CA 1
ATOM 776 C C . GLN A 1 94 ? -12.360 0.899 9.254 1.00 86.38 94 GLN A C 1
ATOM 778 O O . GLN A 1 94 ? -13.062 0.778 10.260 1.00 86.38 94 GLN A O 1
ATOM 783 N N . LEU A 1 95 ? -12.173 2.076 8.649 1.00 84.88 95 LEU A N 1
ATOM 784 C CA . LEU A 1 95 ? -12.809 3.323 9.084 1.00 84.88 95 LEU A CA 1
ATOM 785 C C . LEU A 1 95 ? -14.337 3.236 8.975 1.00 84.88 95 LEU A C 1
ATOM 787 O O . LEU A 1 95 ? -15.033 3.526 9.945 1.00 84.88 95 LEU A O 1
ATOM 791 N N . ILE A 1 96 ? -14.859 2.736 7.851 1.00 86.75 96 ILE A N 1
ATOM 792 C CA . ILE A 1 96 ? -16.305 2.538 7.657 1.00 86.75 96 ILE A CA 1
ATOM 793 C C . ILE A 1 96 ? -16.876 1.599 8.728 1.00 86.75 96 ILE A C 1
ATOM 795 O O . ILE A 1 96 ? -17.896 1.910 9.344 1.00 86.75 96 ILE A O 1
ATOM 799 N N . LEU A 1 97 ? -16.220 0.461 8.983 1.00 84.44 97 LEU A N 1
ATOM 800 C CA . LEU A 1 97 ? -16.662 -0.493 10.006 1.00 84.44 97 LEU A CA 1
ATOM 801 C C . LEU A 1 97 ? -16.646 0.132 11.404 1.00 84.44 97 LEU A C 1
ATOM 803 O O . LEU A 1 97 ? -17.603 -0.027 12.163 1.00 84.44 97 LEU A O 1
ATOM 807 N N . ARG A 1 98 ? -15.584 0.871 11.747 1.00 82.38 98 ARG A N 1
ATOM 808 C CA . ARG A 1 98 ? -15.485 1.607 13.015 1.00 82.38 98 ARG A CA 1
ATOM 809 C C . ARG A 1 98 ? -16.672 2.551 13.188 1.00 82.38 98 ARG A C 1
ATOM 811 O O . ARG A 1 98 ? -17.303 2.537 14.246 1.00 82.38 98 ARG A O 1
ATOM 818 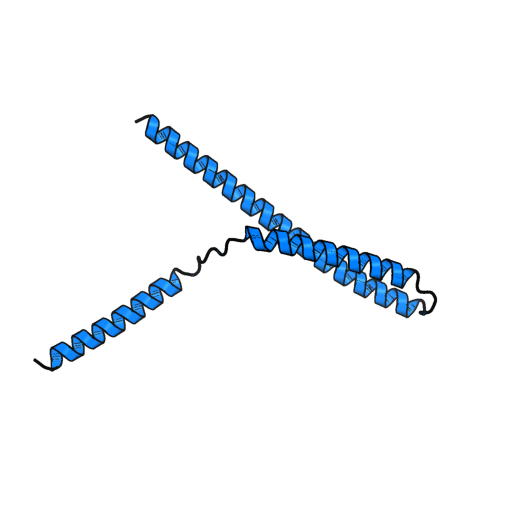N N . ASP A 1 99 ? -16.983 3.336 12.166 1.00 84.62 99 ASP A N 1
ATOM 819 C CA . ASP A 1 99 ? -18.050 4.331 12.221 1.00 84.62 99 ASP A CA 1
ATOM 820 C C . ASP A 1 99 ? -19.429 3.656 12.358 1.00 84.62 99 ASP A C 1
ATOM 822 O O . ASP A 1 99 ? -20.254 4.087 13.168 1.00 84.62 99 ASP A O 1
ATOM 826 N N . GLN A 1 100 ? -19.654 2.525 11.678 1.00 83.31 100 GLN A N 1
ATOM 827 C CA . GLN A 1 100 ? -20.860 1.704 11.853 1.00 83.31 100 GLN A CA 1
ATOM 828 C C . GLN A 1 100 ? -21.005 1.179 13.290 1.00 83.31 100 GLN A C 1
ATOM 830 O O . GLN A 1 100 ? -22.082 1.285 13.884 1.00 83.31 100 GLN A O 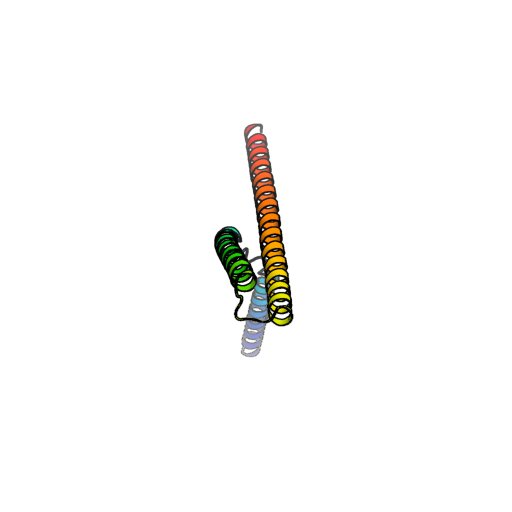1
ATOM 835 N N . PHE A 1 101 ? -19.932 0.647 13.883 1.00 81.75 101 PHE A N 1
ATOM 836 C CA . PHE A 1 101 ? -19.959 0.176 15.272 1.00 81.75 101 PHE A CA 1
ATOM 837 C C . PHE A 1 101 ? -20.230 1.311 16.265 1.00 81.75 101 PHE A C 1
ATOM 839 O O . PHE A 1 101 ? -20.956 1.114 17.243 1.00 81.75 101 PHE A O 1
ATOM 846 N N . GLN A 1 102 ? -19.676 2.502 16.029 1.00 81.38 102 GLN A N 1
ATOM 847 C CA . GLN A 1 102 ? -19.942 3.671 16.868 1.00 81.38 102 GLN A CA 1
ATOM 848 C C . GLN A 1 102 ? -21.412 4.099 16.789 1.00 81.38 102 GLN A C 1
ATOM 850 O O . GLN A 1 102 ? -22.032 4.311 17.830 1.00 81.38 102 GLN A O 1
ATOM 855 N N . GLN A 1 103 ? -22.001 4.140 15.591 1.00 79.25 103 GLN A N 1
ATOM 856 C CA . GLN A 1 103 ? -23.425 4.450 15.415 1.00 79.25 103 GLN A CA 1
ATOM 857 C C . GLN A 1 103 ? -24.329 3.433 16.126 1.00 79.25 103 GLN A C 1
ATOM 859 O O . GLN A 1 103 ? -25.267 3.817 16.826 1.00 79.25 103 GLN A O 1
ATOM 864 N N . GLN A 1 104 ? -24.028 2.135 16.011 1.00 77.81 104 GLN A N 1
ATOM 865 C CA . GLN A 1 104 ? -24.775 1.085 16.710 1.00 77.81 104 GLN A CA 1
ATOM 866 C C . GLN A 1 104 ? -24.703 1.235 18.233 1.00 77.81 104 GLN A C 1
ATOM 868 O O . GLN A 1 104 ? -25.724 1.087 18.911 1.00 77.81 104 GLN A O 1
ATOM 873 N N . ARG A 1 105 ? -23.521 1.557 18.777 1.00 72.19 105 ARG A N 1
ATOM 874 C CA . ARG A 1 105 ? -23.354 1.818 20.213 1.00 72.19 105 ARG A CA 1
ATOM 875 C C . ARG A 1 105 ? -24.206 3.001 20.648 1.00 72.19 105 ARG A C 1
ATOM 877 O O . ARG A 1 105 ? -25.008 2.836 21.556 1.00 72.19 105 ARG A O 1
ATOM 884 N N . THR A 1 106 ? -24.109 4.137 19.963 1.00 73.94 106 THR A N 1
ATOM 885 C CA . THR A 1 106 ? -24.886 5.343 20.286 1.00 73.94 106 THR A CA 1
ATOM 886 C C . THR A 1 106 ? -26.393 5.077 20.281 1.00 73.94 106 THR A C 1
ATOM 888 O O . THR A 1 106 ? -27.078 5.412 21.247 1.00 73.94 106 THR A O 1
ATOM 891 N N . ASN A 1 107 ? -26.907 4.398 19.251 1.00 68.31 107 ASN A N 1
ATOM 892 C CA . ASN A 1 107 ? -28.328 4.048 19.159 1.00 68.31 107 ASN A CA 1
ATOM 893 C C . ASN A 1 107 ? -28.775 3.087 20.273 1.00 68.31 107 ASN A C 1
ATOM 895 O O . ASN A 1 107 ? -29.878 3.215 20.803 1.00 68.31 107 ASN A O 1
ATOM 899 N N . SER A 1 108 ? -27.919 2.140 20.661 1.00 66.56 108 SER A N 1
ATOM 900 C CA . SER A 1 108 ? -28.213 1.202 21.750 1.00 66.56 108 SER A CA 1
ATOM 901 C C . SER A 1 108 ? -28.274 1.908 23.108 1.00 66.56 108 SER A C 1
ATOM 903 O O . SER A 1 108 ? -29.188 1.647 23.889 1.00 66.56 108 SER A O 1
ATOM 905 N N . THR A 1 109 ? -27.352 2.839 23.376 1.00 65.06 109 THR A N 1
ATOM 906 C CA . THR A 1 109 ? -27.331 3.614 24.626 1.00 65.06 109 THR A CA 1
ATOM 907 C C . THR A 1 109 ? -28.548 4.537 24.735 1.00 65.06 109 THR A C 1
ATOM 909 O O . THR A 1 109 ? -29.189 4.581 25.782 1.00 65.06 109 THR A O 1
ATOM 912 N N . LEU A 1 110 ? -28.930 5.210 23.641 1.00 60.44 110 LEU A N 1
ATOM 913 C CA . LEU A 1 110 ? -30.142 6.043 23.570 1.00 60.44 110 LEU A CA 1
ATOM 914 C C . LEU A 1 110 ? -31.423 5.238 23.829 1.00 60.44 110 LEU A C 1
ATOM 916 O O . LEU A 1 110 ? -32.298 5.684 24.570 1.00 60.44 110 LEU A O 1
ATOM 920 N N . ASN A 1 111 ? -31.529 4.034 23.261 1.00 59.25 111 ASN A N 1
ATOM 921 C CA . ASN A 1 111 ? -32.680 3.157 23.486 1.00 59.25 111 ASN A CA 1
ATOM 922 C C . ASN A 1 111 ? -32.756 2.639 24.933 1.00 59.25 111 ASN A C 1
ATOM 924 O O . ASN A 1 111 ? -33.852 2.478 25.466 1.00 59.25 111 ASN A O 1
ATOM 928 N N . GLN A 1 112 ? -31.617 2.405 25.592 1.00 59.09 112 GLN A N 1
ATOM 929 C CA . GLN A 1 112 ? -31.589 2.044 27.014 1.00 59.09 112 GLN A CA 1
ATOM 930 C C . GLN A 1 112 ? -32.015 3.209 27.914 1.00 59.09 112 GLN A C 1
ATOM 932 O O . GLN A 1 112 ? -32.773 3.000 28.859 1.00 59.09 112 GLN A O 1
ATOM 937 N N . GLN A 1 113 ? -31.584 4.434 27.605 1.00 57.88 113 GLN A N 1
ATOM 938 C CA . GLN A 1 113 ? -31.954 5.623 28.374 1.00 57.88 113 GLN A CA 1
ATOM 939 C C . GLN A 1 113 ? -33.462 5.914 28.277 1.00 57.88 113 GLN A C 1
ATOM 941 O O . GLN A 1 113 ? -34.124 6.073 29.299 1.00 57.88 113 GLN A O 1
ATOM 946 N N . ASN A 1 114 ? -34.032 5.840 27.068 1.00 56.38 114 ASN A N 1
ATOM 947 C CA . ASN A 1 114 ? -35.474 6.010 26.837 1.00 56.38 114 ASN A CA 1
ATOM 948 C C . ASN A 1 114 ? -36.349 4.967 27.556 1.00 56.38 114 ASN A C 1
ATOM 950 O O . ASN A 1 114 ? -37.476 5.267 27.946 1.00 56.38 114 ASN A O 1
ATOM 954 N N . ASN A 1 115 ? -35.859 3.736 27.720 1.00 59.62 115 ASN A N 1
ATOM 955 C CA . ASN A 1 115 ? -36.594 2.693 28.440 1.00 59.62 115 ASN A CA 1
ATOM 956 C C . ASN A 1 115 ? -36.530 2.867 29.964 1.00 59.62 115 ASN A C 1
ATOM 958 O O . ASN A 1 115 ? -37.467 2.473 30.651 1.00 59.62 115 ASN A O 1
ATOM 962 N N . ASN A 1 116 ? -35.463 3.473 30.491 1.00 59.88 116 ASN A N 1
ATOM 963 C CA . ASN A 1 116 ? -35.338 3.753 31.923 1.00 59.88 116 ASN A CA 1
ATOM 964 C C . ASN A 1 116 ? -36.148 4.982 32.366 1.00 59.88 116 ASN A C 1
ATOM 966 O O . ASN A 1 116 ? -36.544 5.040 33.520 1.00 59.88 116 ASN A O 1
ATOM 970 N N . GLU A 1 117 ? -36.422 5.936 31.472 1.00 55.53 117 GLU A N 1
ATOM 971 C CA . GLU A 1 117 ? -37.257 7.117 31.768 1.00 55.53 117 GLU A CA 1
ATOM 972 C C . GLU A 1 117 ? -38.772 6.843 31.678 1.00 55.53 117 GLU A C 1
ATOM 974 O O . GLU A 1 117 ? -39.581 7.694 32.043 1.00 55.53 117 GLU A O 1
ATOM 979 N N . ARG A 1 118 ? -39.171 5.666 31.178 1.00 50.28 118 ARG A N 1
ATOM 980 C CA . ARG A 1 118 ? -40.578 5.259 31.011 1.00 50.28 118 ARG A CA 1
ATOM 981 C C . ARG A 1 118 ? -41.110 4.310 32.091 1.00 50.28 118 ARG A C 1
ATOM 983 O O . ARG A 1 118 ? -42.311 4.045 32.076 1.00 50.28 118 ARG A O 1
ATOM 990 N N . ASN A 1 119 ? -40.256 3.809 32.984 1.00 47.69 119 ASN A N 1
ATOM 991 C CA . ASN A 1 119 ? -40.630 2.975 34.136 1.00 47.69 119 ASN A CA 1
ATOM 992 C C . ASN A 1 119 ? -40.608 3.795 35.426 1.00 47.69 119 ASN A C 1
ATOM 994 O O . ASN A 1 119 ? -41.405 3.461 36.329 1.00 47.69 119 ASN A O 1
#

Secondary structure (DSSP, 8-state):
-HHHHHHHHHHHHHHHHHHHHHHHHHGGG----THHHHHHHHHHHHHHHHHHHHHHHHHHH-TTS-HHHHHHHHHHHHHHHHHHHHHHHHHHHHHHHHHHHHHHHHHHHHHHHHHHS--

pLDDT: mean 79.17, std 16.58, range [43.59, 97.38]

Organism: Ziziphus jujuba witches'-broom phytoplasma (NCBI:txid135727)

Foldseek 3Di:
DVVVVVVVVVVVVVVVVVVVVVCVVVPVPPCPPVPPVLVVLLVVLVVVLVVLVVVLVCLVPPPVDDPVVSVVSNVVSVVVNVVSVVSNVVSVVVVVVVVVVVVVVVVVVVVVVVVVVVD

Radius of gyration: 28.29 Å; Cα contacts (8 Å, |Δi|>4): 28; chains: 1; bounding box: 60×41×86 Å

Nearest PDB structures (foldseek):
  5l3c-assembly1_A  TM=8.039E-01  e=4.925E-01  Homo sapiens
  4bay-assembly1_A  TM=8.067E-01  e=4.925E-01  Homo sapiens
  5l3b-assembly1_A  TM=8.040E-01  e=6.811E-01  Homo sapiens